Protein AF-A0A6B0T611-F1 (afdb_monomer_lite)

Structure (mmCIF, N/CA/C/O backbone):
data_AF-A0A6B0T611-F1
#
_entry.id   AF-A0A6B0T611-F1
#
loop_
_atom_site.group_PDB
_atom_site.id
_atom_site.type_symbol
_atom_site.label_atom_id
_atom_site.label_alt_id
_atom_site.label_comp_id
_atom_site.label_asym_id
_atom_site.label_entity_id
_atom_site.label_seq_id
_atom_site.pdbx_PDB_ins_code
_atom_site.Cartn_x
_atom_site.Cartn_y
_atom_site.Cartn_z
_atom_site.occupancy
_atom_site.B_iso_or_equiv
_atom_site.auth_seq_id
_atom_site.auth_comp_id
_atom_site.auth_asym_id
_atom_site.auth_atom_id
_atom_site.pdbx_PDB_model_num
ATOM 1 N N . MET A 1 1 ? -2.005 -5.144 9.243 1.00 70.56 1 MET A N 1
ATOM 2 C CA . MET A 1 1 ? -1.265 -4.398 8.198 1.00 70.56 1 MET A CA 1
ATOM 3 C C . MET A 1 1 ? -0.531 -5.355 7.275 1.00 70.56 1 MET A C 1
ATOM 5 O O . MET A 1 1 ? -0.689 -5.217 6.073 1.00 70.56 1 MET A O 1
ATOM 9 N N . ASP A 1 2 ? 0.205 -6.330 7.817 1.00 76.56 2 ASP A N 1
ATOM 10 C CA . ASP A 1 2 ? 0.936 -7.342 7.037 1.00 76.56 2 ASP A CA 1
ATOM 11 C C . ASP A 1 2 ? 0.038 -8.194 6.116 1.00 76.56 2 ASP A C 1
ATOM 13 O O . ASP A 1 2 ? 0.431 -8.541 5.002 1.00 76.56 2 ASP A O 1
ATOM 17 N N . GLU A 1 3 ? -1.191 -8.488 6.552 1.00 83.19 3 GLU A N 1
ATOM 18 C CA . GLU A 1 3 ? -2.202 -9.188 5.742 1.00 83.19 3 GLU A CA 1
ATOM 19 C C . GLU A 1 3 ? -2.554 -8.380 4.487 1.00 83.19 3 GLU A C 1
ATOM 21 O O . GLU A 1 3 ? -2.337 -8.859 3.383 1.00 83.19 3 GLU A O 1
ATOM 26 N N . ILE A 1 4 ? -2.921 -7.104 4.645 1.00 83.38 4 ILE A N 1
ATOM 27 C CA . ILE A 1 4 ? -3.237 -6.195 3.529 1.00 83.38 4 ILE A CA 1
ATOM 28 C C . ILE A 1 4 ? -2.056 -6.031 2.574 1.00 83.38 4 ILE A C 1
ATOM 30 O O . ILE A 1 4 ? -2.242 -6.015 1.363 1.00 83.38 4 ILE A O 1
ATOM 34 N N . THR A 1 5 ? -0.829 -5.895 3.088 1.00 86.69 5 THR A N 1
ATOM 35 C CA . THR A 1 5 ? 0.353 -5.827 2.215 1.00 86.69 5 THR A CA 1
ATOM 36 C C . THR A 1 5 ? 0.570 -7.111 1.434 1.00 86.69 5 THR A C 1
ATOM 38 O O . THR A 1 5 ? 1.051 -7.046 0.308 1.00 86.69 5 THR A O 1
ATOM 41 N N . THR A 1 6 ? 0.234 -8.260 2.023 1.00 88.56 6 THR A N 1
ATOM 42 C CA . THR A 1 6 ? 0.337 -9.559 1.356 1.00 88.56 6 THR A CA 1
ATOM 43 C C . THR A 1 6 ? -0.753 -9.699 0.301 1.00 88.56 6 THR A C 1
ATOM 45 O O . THR A 1 6 ? -0.435 -10.069 -0.818 1.00 88.56 6 THR A O 1
ATOM 48 N N . GLU A 1 7 ? -1.997 -9.332 0.614 1.00 89.38 7 GLU A N 1
ATOM 49 C CA . GLU A 1 7 ? -3.117 -9.347 -0.336 1.00 89.38 7 GLU A CA 1
ATOM 50 C C . GLU A 1 7 ? -2.879 -8.399 -1.512 1.00 89.38 7 GLU A C 1
ATOM 52 O O . GLU A 1 7 ? -3.009 -8.802 -2.660 1.00 89.38 7 GLU A O 1
ATOM 57 N N . MET A 1 8 ? -2.447 -7.164 -1.249 1.00 87.75 8 MET A N 1
ATOM 58 C CA . MET A 1 8 ? -2.109 -6.203 -2.303 1.00 87.75 8 MET A CA 1
ATOM 59 C C . MET A 1 8 ? -0.962 -6.684 -3.177 1.00 87.75 8 MET A C 1
ATOM 61 O O . MET A 1 8 ? -0.990 -6.517 -4.392 1.00 87.75 8 MET A O 1
ATOM 65 N N . ARG A 1 9 ? 0.063 -7.273 -2.560 1.00 89.19 9 ARG A N 1
ATOM 66 C CA . ARG A 1 9 ? 1.168 -7.862 -3.302 1.00 89.19 9 ARG A CA 1
ATOM 67 C C . ARG A 1 9 ? 0.672 -9.003 -4.194 1.00 89.19 9 ARG A C 1
ATOM 69 O O . ARG A 1 9 ? 1.009 -9.006 -5.370 1.00 89.19 9 ARG A O 1
ATOM 76 N N . ASP A 1 10 ? -0.131 -9.917 -3.659 1.00 89.88 10 ASP A N 1
ATOM 77 C CA . ASP A 1 10 ? -0.681 -11.054 -4.404 1.00 89.88 10 ASP A CA 1
ATOM 78 C C . ASP A 1 10 ? -1.577 -10.588 -5.560 1.00 89.88 10 ASP A C 1
ATOM 80 O O . ASP A 1 10 ? -1.418 -11.063 -6.678 1.00 89.88 10 ASP A O 1
ATOM 84 N N . ALA A 1 11 ? -2.426 -9.577 -5.343 1.00 89.75 11 ALA A N 1
ATOM 85 C CA . ALA A 1 11 ? -3.263 -8.979 -6.383 1.00 89.75 11 ALA A CA 1
ATOM 86 C C . ALA A 1 11 ? -2.433 -8.364 -7.524 1.00 89.75 11 ALA A C 1
ATOM 88 O O . ALA A 1 11 ? -2.729 -8.572 -8.700 1.00 89.75 11 ALA A O 1
ATOM 89 N N . ILE A 1 12 ? -1.360 -7.641 -7.188 1.00 88.44 12 ILE A N 1
ATOM 90 C CA . ILE A 1 12 ? -0.450 -7.036 -8.171 1.00 88.44 12 ILE A CA 1
ATOM 91 C C . ILE A 1 12 ? 0.329 -8.118 -8.937 1.00 88.44 12 ILE A C 1
ATOM 93 O O . ILE A 1 12 ? 0.418 -8.055 -10.164 1.00 88.44 12 ILE A O 1
ATOM 97 N N . GLU A 1 13 ? 0.854 -9.130 -8.240 1.00 88.81 13 GLU A N 1
ATOM 98 C CA . GLU A 1 13 ? 1.554 -10.262 -8.866 1.00 88.81 13 GLU A CA 1
ATOM 99 C C . GLU A 1 13 ? 0.607 -11.124 -9.723 1.00 88.81 13 GLU A C 1
ATOM 101 O O . GLU A 1 13 ? 1.012 -11.630 -10.770 1.00 88.81 13 GLU A O 1
ATOM 106 N N . SER A 1 14 ? -0.666 -11.245 -9.335 1.00 88.31 14 SER A N 1
ATOM 107 C CA . SER A 1 14 ? -1.708 -11.970 -10.074 1.00 88.31 14 SER A CA 1
ATOM 108 C C . SER A 1 14 ? -2.051 -11.305 -11.412 1.00 88.31 14 SER A C 1
ATOM 110 O O . SER A 1 14 ? -2.323 -12.006 -12.386 1.00 88.31 14 SER A O 1
ATOM 112 N N . GLU A 1 15 ? -1.976 -9.975 -11.494 1.00 86.31 15 GLU A N 1
ATOM 113 C CA . GLU A 1 15 ? -2.081 -9.228 -12.760 1.00 86.31 15 GLU A CA 1
ATOM 114 C C . GLU A 1 15 ? -0.810 -9.309 -13.625 1.00 86.31 15 GLU A C 1
ATOM 116 O O . GLU A 1 15 ? -0.808 -8.886 -14.782 1.00 86.31 15 GLU A O 1
ATOM 121 N N . GLY A 1 16 ? 0.271 -9.896 -13.102 1.00 85.31 16 GLY A N 1
ATOM 122 C CA . GLY A 1 16 ? 1.525 -10.108 -13.825 1.00 85.31 16 GLY A CA 1
ATOM 123 C C . GLY A 1 16 ? 2.585 -9.028 -13.603 1.00 85.31 16 GLY A C 1
ATOM 124 O O . GLY A 1 16 ? 3.580 -9.008 -14.327 1.00 85.31 16 GLY A O 1
ATOM 125 N N . TYR A 1 17 ? 2.405 -8.150 -12.615 1.00 88.06 17 TYR A N 1
ATOM 126 C CA . TYR A 1 17 ? 3.404 -7.152 -12.238 1.00 88.06 17 TYR A CA 1
ATOM 127 C C . TYR A 1 17 ? 4.387 -7.701 -11.192 1.00 88.06 17 TYR A C 1
ATOM 129 O O . TYR A 1 17 ? 3.997 -8.405 -10.265 1.00 88.06 17 TYR A O 1
ATOM 137 N N . GLU A 1 18 ? 5.669 -7.334 -11.286 1.00 88.25 18 GLU A N 1
ATOM 138 C CA . GLU A 1 18 ? 6.683 -7.738 -10.299 1.00 88.25 18 GLU A CA 1
ATOM 139 C C . GLU A 1 18 ? 6.783 -6.708 -9.163 1.00 88.25 18 GLU A C 1
ATOM 141 O O . GLU A 1 18 ? 7.176 -5.559 -9.377 1.00 88.25 18 GLU A O 1
ATOM 146 N N . VAL A 1 19 ? 6.454 -7.1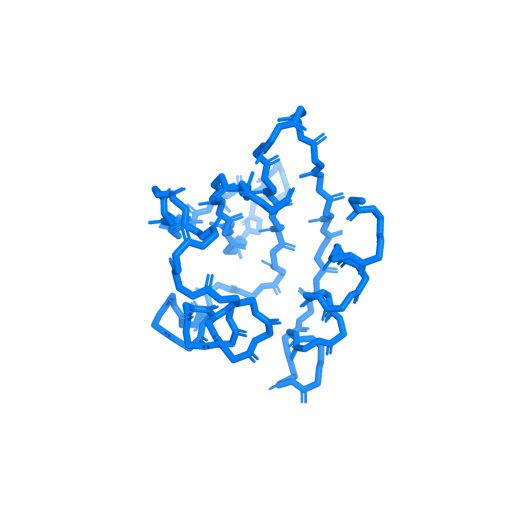12 -7.934 1.00 89.19 19 VAL A N 1
ATOM 147 C CA . VAL A 1 19 ? 6.601 -6.256 -6.747 1.00 89.19 19 VAL A CA 1
ATOM 148 C C . VAL A 1 19 ? 8.050 -6.289 -6.251 1.00 89.19 19 VAL A C 1
ATOM 150 O O . VAL A 1 19 ? 8.575 -7.3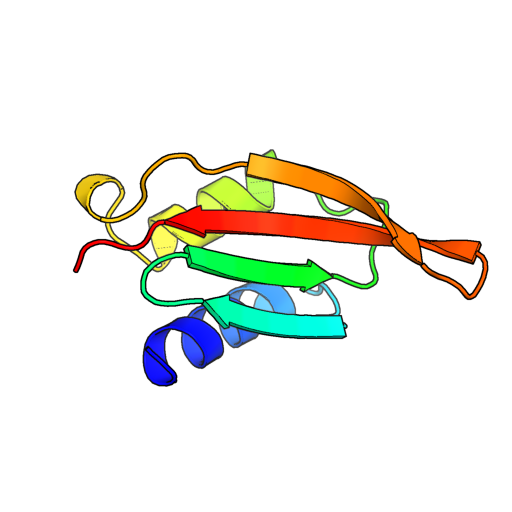41 -5.897 1.00 89.19 19 VAL A O 1
ATOM 153 N N . ASP A 1 20 ? 8.687 -5.120 -6.197 1.00 88.38 20 ASP A N 1
ATOM 154 C CA . ASP A 1 20 ? 10.075 -4.932 -5.758 1.00 88.38 20 ASP A CA 1
ATOM 155 C C . ASP A 1 20 ? 10.188 -4.848 -4.228 1.00 88.38 20 ASP A C 1
ATOM 157 O O . ASP A 1 20 ? 10.999 -5.545 -3.622 1.00 88.38 20 ASP A O 1
ATOM 161 N N . ASP A 1 21 ? 9.358 -4.010 -3.598 1.00 87.62 21 ASP A N 1
ATOM 162 C CA . ASP A 1 21 ? 9.368 -3.797 -2.146 1.00 87.62 21 ASP A CA 1
ATOM 163 C C . ASP A 1 21 ? 8.011 -3.303 -1.642 1.00 87.62 21 ASP A C 1
ATOM 165 O O . ASP A 1 21 ? 7.379 -2.450 -2.267 1.00 87.62 21 ASP A O 1
ATOM 169 N N . VAL A 1 22 ? 7.581 -3.787 -0.476 1.00 89.19 22 VAL A N 1
ATOM 170 C CA . VAL A 1 22 ? 6.377 -3.293 0.199 1.00 89.19 22 VAL A CA 1
ATOM 171 C C . VAL A 1 22 ? 6.750 -2.778 1.577 1.00 89.19 22 VAL A C 1
ATOM 173 O O . VAL A 1 22 ? 7.165 -3.530 2.456 1.00 89.19 22 VAL A O 1
ATOM 176 N N . THR A 1 23 ? 6.544 -1.483 1.787 1.00 88.94 23 THR A N 1
ATOM 177 C CA . THR A 1 23 ? 6.829 -0.807 3.047 1.00 88.94 23 THR A CA 1
ATOM 178 C C . THR A 1 23 ? 5.559 -0.175 3.611 1.00 88.94 23 THR A C 1
ATOM 180 O O . THR A 1 23 ? 4.853 0.573 2.934 1.00 88.94 23 THR A O 1
ATOM 183 N N . THR A 1 24 ? 5.300 -0.386 4.901 1.00 88.88 24 THR A N 1
ATOM 184 C CA . THR A 1 24 ? 4.224 0.302 5.632 1.00 88.88 24 THR A CA 1
ATOM 185 C C . THR A 1 24 ? 4.789 1.278 6.653 1.00 88.88 24 THR A C 1
ATOM 187 O O . THR A 1 24 ? 5.685 0.937 7.424 1.00 88.88 24 THR A O 1
ATOM 190 N N . ASN A 1 25 ? 4.237 2.487 6.716 1.00 85.44 25 ASN A N 1
ATOM 191 C CA . ASN A 1 25 ? 4.584 3.506 7.695 1.00 85.44 25 ASN A CA 1
ATOM 192 C C . ASN A 1 25 ? 3.334 4.016 8.425 1.00 85.44 25 ASN A C 1
ATOM 194 O O . ASN A 1 25 ? 2.618 4.879 7.915 1.00 85.44 25 ASN A O 1
ATOM 198 N N . ARG A 1 26 ? 3.106 3.502 9.642 1.00 83.25 26 ARG A N 1
ATOM 199 C CA . ARG A 1 26 ? 1.956 3.794 10.520 1.00 83.25 26 ARG A CA 1
ATOM 200 C C . ARG A 1 26 ? 0.609 3.456 9.864 1.00 83.25 26 ARG A C 1
ATOM 202 O O . ARG A 1 26 ? 0.082 2.391 10.129 1.00 83.25 26 ARG A O 1
ATOM 209 N N . ASP A 1 27 ? 0.118 4.322 8.984 1.00 86.94 27 ASP A N 1
ATOM 210 C CA . ASP A 1 27 ? -1.119 4.137 8.209 1.00 86.94 27 ASP A CA 1
ATOM 211 C C . ASP A 1 27 ? -0.868 4.225 6.694 1.00 86.94 27 ASP A C 1
ATOM 213 O O . ASP A 1 27 ? -1.783 4.076 5.895 1.00 86.94 27 ASP A O 1
ATOM 217 N N . LYS A 1 28 ? 0.353 4.564 6.268 1.00 88.62 28 LYS A N 1
ATOM 218 C CA . LYS A 1 28 ? 0.709 4.758 4.864 1.00 88.62 28 LYS A CA 1
ATOM 219 C C . LYS A 1 28 ? 1.327 3.485 4.311 1.00 88.62 28 LYS A C 1
ATOM 221 O O . LYS A 1 28 ? 2.362 3.048 4.801 1.00 88.62 28 LYS A O 1
ATOM 226 N N . LEU A 1 29 ? 0.727 2.927 3.277 1.00 89.31 29 LEU A N 1
ATOM 227 C CA . LEU A 1 29 ? 1.241 1.780 2.552 1.00 89.31 29 LEU A CA 1
ATOM 228 C C . LEU A 1 29 ? 1.968 2.281 1.301 1.00 89.31 29 LEU A C 1
ATOM 230 O O . LEU A 1 29 ? 1.501 3.212 0.641 1.00 89.31 29 LEU A O 1
ATOM 234 N N . ARG A 1 30 ? 3.151 1.732 1.027 1.00 90.75 30 ARG A N 1
ATOM 235 C CA . ARG A 1 30 ? 3.981 2.051 -0.136 1.00 90.75 30 ARG A CA 1
ATOM 236 C C . ARG A 1 30 ? 4.422 0.747 -0.788 1.00 90.75 30 ARG A C 1
ATOM 238 O O . ARG A 1 30 ? 5.040 -0.076 -0.125 1.00 90.75 30 ARG A O 1
ATOM 245 N N . ILE A 1 31 ? 4.117 0.585 -2.066 1.00 90.25 31 ILE A N 1
ATOM 246 C CA . ILE A 1 31 ? 4.459 -0.587 -2.871 1.00 90.25 31 ILE A CA 1
ATOM 247 C C . ILE A 1 31 ? 5.314 -0.100 -4.031 1.00 90.25 31 ILE A C 1
ATOM 249 O O . ILE A 1 31 ? 4.883 0.764 -4.790 1.00 90.25 31 ILE A O 1
ATOM 253 N N . SER A 1 32 ? 6.515 -0.640 -4.151 1.00 90.00 32 SER A N 1
ATOM 254 C CA . SER A 1 32 ? 7.410 -0.442 -5.284 1.00 90.00 32 SER A CA 1
ATOM 255 C C . SER A 1 32 ? 7.242 -1.621 -6.233 1.00 90.00 32 SER A C 1
ATOM 257 O O . SER A 1 32 ? 7.294 -2.768 -5.804 1.00 90.00 32 SER A O 1
ATOM 259 N N . ILE A 1 33 ? 7.046 -1.339 -7.513 1.00 90.62 33 ILE A N 1
ATOM 260 C CA . ILE A 1 33 ? 6.818 -2.312 -8.579 1.00 90.62 33 ILE A CA 1
ATOM 261 C C . ILE A 1 33 ? 7.956 -2.146 -9.578 1.00 90.62 33 ILE A C 1
ATOM 263 O O . ILE A 1 33 ? 8.212 -1.029 -10.041 1.00 90.62 33 ILE A O 1
ATOM 267 N N . ARG A 1 34 ? 8.638 -3.242 -9.918 1.00 87.81 34 ARG A N 1
ATOM 268 C CA . ARG A 1 34 ? 9.726 -3.274 -10.903 1.00 87.81 34 ARG A CA 1
ATOM 269 C C . ARG A 1 34 ? 9.179 -3.312 -12.329 1.00 87.81 34 ARG A C 1
ATOM 271 O O . ARG A 1 34 ? 9.581 -4.122 -13.155 1.00 87.81 34 ARG A O 1
ATOM 278 N N . ASP A 1 35 ? 8.232 -2.428 -12.600 1.00 83.44 35 ASP A N 1
ATOM 279 C CA . ASP A 1 35 ? 7.646 -2.273 -13.917 1.00 83.44 35 ASP A CA 1
ATOM 280 C C . ASP A 1 35 ? 7.384 -0.780 -14.192 1.00 83.44 35 ASP A C 1
ATOM 282 O O . ASP A 1 35 ? 6.604 -0.140 -13.471 1.00 83.44 35 ASP A O 1
ATOM 286 N N . PRO A 1 36 ? 8.071 -0.185 -15.184 1.00 78.12 36 PRO A N 1
ATOM 287 C CA . PRO A 1 36 ? 7.912 1.225 -15.532 1.00 78.12 36 PRO A CA 1
ATOM 288 C C . PRO A 1 36 ? 6.646 1.520 -16.341 1.00 78.12 36 PRO A C 1
ATOM 290 O O . PRO A 1 36 ? 6.285 2.687 -16.487 1.00 78.12 36 PRO A O 1
ATOM 293 N N . GLU A 1 37 ? 5.998 0.491 -16.889 1.00 79.44 37 GLU A N 1
ATOM 294 C CA . GLU A 1 37 ? 4.772 0.587 -17.685 1.00 79.44 37 GLU A CA 1
ATOM 295 C C . GLU A 1 37 ? 3.525 0.250 -16.849 1.00 79.44 37 GLU A C 1
ATOM 297 O O . GLU A 1 37 ? 2.399 0.273 -17.360 1.00 79.44 37 GLU A O 1
ATOM 302 N N . ALA A 1 38 ? 3.706 -0.014 -15.549 1.00 82.31 38 ALA A N 1
ATOM 303 C CA . ALA A 1 38 ? 2.621 -0.316 -14.637 1.00 82.31 38 ALA A CA 1
ATOM 304 C C . ALA A 1 38 ? 1.616 0.836 -14.615 1.00 82.31 38 ALA A C 1
ATOM 306 O O . ALA A 1 38 ? 1.910 1.985 -14.267 1.00 82.31 38 ALA A O 1
ATOM 307 N N . SER A 1 39 ? 0.392 0.515 -15.016 1.00 83.50 39 SER A N 1
ATOM 308 C CA . SER A 1 39 ? -0.646 1.514 -15.190 1.00 83.50 39 SER A CA 1
ATOM 309 C C . SER A 1 39 ? -1.192 1.926 -13.833 1.00 83.50 39 SER A C 1
ATOM 311 O O . SER A 1 39 ? -1.826 1.139 -13.135 1.00 83.50 39 SER A O 1
ATOM 313 N N . GLY A 1 40 ? -0.989 3.192 -13.464 1.00 84.75 40 GLY A N 1
ATOM 314 C CA . GLY A 1 40 ? -1.489 3.727 -12.197 1.00 84.75 40 GLY A CA 1
ATOM 315 C C . GLY A 1 40 ? -3.008 3.616 -12.037 1.00 84.75 40 GLY A C 1
ATOM 316 O O . GLY A 1 40 ? -3.488 3.508 -10.913 1.00 84.75 40 GLY A O 1
ATOM 317 N N . GLU A 1 41 ? -3.755 3.604 -13.143 1.00 85.81 41 GLU A N 1
ATOM 318 C CA . GLU A 1 41 ? -5.202 3.354 -13.155 1.00 85.81 41 GLU A CA 1
ATOM 319 C C . GLU A 1 41 ? -5.537 1.898 -12.809 1.00 85.81 41 GLU A C 1
ATOM 321 O O . GLU A 1 41 ? -6.377 1.674 -11.945 1.00 85.81 41 GLU A O 1
ATOM 326 N N . VAL A 1 42 ? -4.825 0.928 -13.391 1.00 87.19 42 VAL A N 1
ATOM 327 C CA . VAL A 1 42 ? -4.983 -0.508 -13.085 1.00 87.19 42 VAL A CA 1
ATOM 328 C C . VAL A 1 42 ? -4.635 -0.782 -11.625 1.00 87.19 42 VAL A C 1
ATOM 330 O O . VAL A 1 42 ? -5.399 -1.404 -10.900 1.00 87.19 42 VAL A O 1
ATOM 333 N N . LEU A 1 43 ? -3.520 -0.225 -11.146 1.00 87.00 43 LEU A N 1
ATOM 334 C CA . LEU A 1 43 ? -3.097 -0.354 -9.749 1.00 87.00 43 LEU A CA 1
ATOM 335 C C . LEU A 1 43 ? -4.116 0.244 -8.780 1.00 87.00 43 LEU A C 1
ATOM 337 O O . LEU A 1 43 ? -4.323 -0.276 -7.684 1.00 87.00 43 LEU A O 1
ATOM 341 N N . ARG A 1 44 ? -4.759 1.341 -9.181 1.00 87.56 44 ARG A N 1
ATOM 342 C CA . ARG A 1 44 ? -5.834 1.957 -8.410 1.00 87.56 44 ARG A CA 1
ATOM 343 C C . ARG A 1 44 ? -7.070 1.070 -8.368 1.00 87.56 44 ARG A C 1
ATOM 345 O O . ARG A 1 44 ? -7.643 0.907 -7.298 1.00 87.56 44 ARG A O 1
ATOM 352 N N . GLU A 1 45 ? -7.459 0.510 -9.506 1.00 89.50 45 GLU A N 1
ATOM 353 C CA . GLU A 1 45 ? -8.592 -0.408 -9.608 1.00 89.50 45 GLU A CA 1
ATOM 354 C C . GLU A 1 45 ? -8.365 -1.660 -8.750 1.00 89.50 45 GLU A C 1
ATOM 356 O O . GLU A 1 45 ? -9.186 -1.941 -7.884 1.00 89.50 45 GLU A O 1
ATOM 361 N N . LEU A 1 46 ? -7.196 -2.303 -8.858 1.00 88.75 46 LEU A N 1
ATOM 362 C CA . LEU A 1 46 ? -6.788 -3.428 -8.002 1.00 88.75 46 LEU A CA 1
ATOM 363 C C . LEU A 1 46 ? -6.847 -3.087 -6.513 1.00 88.75 46 LEU A C 1
ATOM 365 O O . LEU A 1 46 ? -7.307 -3.883 -5.693 1.00 88.75 46 LEU A O 1
ATOM 369 N N . THR A 1 47 ? -6.398 -1.881 -6.157 1.00 87.62 47 THR A N 1
ATOM 370 C CA . THR A 1 47 ? -6.442 -1.407 -4.772 1.00 87.62 47 THR A CA 1
ATOM 371 C C . THR A 1 47 ? -7.876 -1.336 -4.261 1.00 87.62 47 THR A C 1
ATOM 373 O O . THR A 1 47 ? -8.120 -1.727 -3.126 1.00 87.62 47 THR A O 1
ATOM 376 N N . TYR A 1 48 ? -8.815 -0.852 -5.075 1.00 88.38 48 TYR A N 1
ATOM 377 C CA . TYR A 1 48 ? -10.226 -0.742 -4.699 1.00 88.38 48 TYR A CA 1
ATOM 378 C C . TYR A 1 48 ? -11.015 -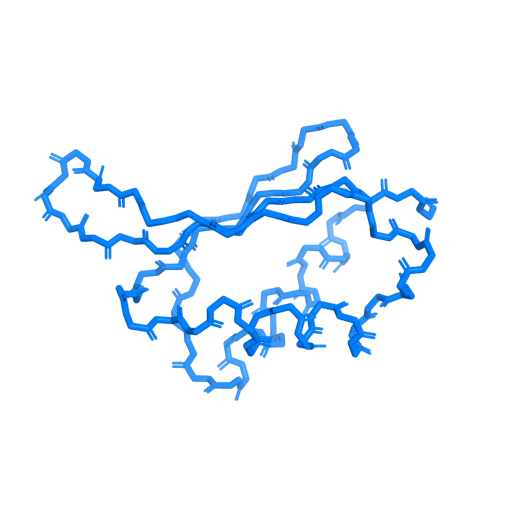2.048 -4.839 1.00 88.38 48 TYR A C 1
ATOM 380 O O . TYR A 1 48 ? -12.077 -2.191 -4.238 1.00 88.38 48 TYR A O 1
ATOM 388 N N . GLU A 1 49 ? -10.514 -3.001 -5.620 1.00 87.38 49 GLU A N 1
ATOM 389 C CA . GLU A 1 49 ? -11.047 -4.362 -5.656 1.00 87.38 49 GLU A CA 1
ATOM 390 C C . GLU A 1 49 ? -10.653 -5.137 -4.391 1.00 87.38 49 GLU A C 1
ATOM 392 O O . GLU A 1 49 ? -11.453 -5.896 -3.845 1.00 87.38 49 GLU A O 1
ATOM 397 N N . THR A 1 50 ? -9.440 -4.889 -3.890 1.00 87.62 50 THR A N 1
ATOM 398 C CA . THR A 1 50 ? -8.905 -5.535 -2.683 1.00 87.62 50 THR A CA 1
ATOM 399 C C . THR A 1 50 ? -9.379 -4.849 -1.397 1.00 87.62 50 THR A C 1
ATOM 401 O O . THR A 1 50 ? -9.678 -5.509 -0.405 1.00 87.62 50 THR A O 1
ATOM 404 N N . LEU A 1 51 ? -9.435 -3.515 -1.387 1.00 87.12 51 LEU A N 1
ATOM 405 C CA . LEU A 1 51 ? -9.740 -2.687 -0.217 1.00 87.12 51 LEU A CA 1
ATOM 406 C C . LEU A 1 51 ? -10.945 -1.797 -0.495 1.00 87.12 51 LEU A C 1
ATOM 408 O O . LEU A 1 51 ? -11.128 -1.319 -1.610 1.00 87.12 51 LEU A O 1
ATOM 412 N 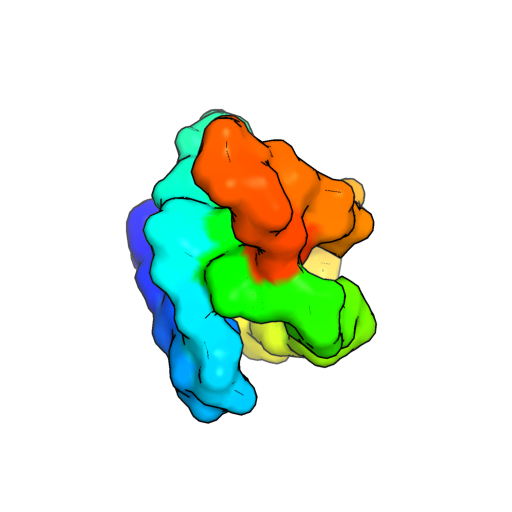N . ALA A 1 52 ? -11.737 -1.490 0.532 1.00 86.25 52 ALA A N 1
ATOM 413 C CA . ALA A 1 52 ? -12.846 -0.568 0.342 1.00 86.25 52 ALA A CA 1
ATOM 414 C C . ALA A 1 52 ? -12.330 0.836 -0.012 1.00 86.25 52 ALA A C 1
ATOM 416 O O . ALA A 1 52 ? -11.381 1.351 0.585 1.00 86.25 52 ALA A O 1
ATOM 417 N N . GLU A 1 53 ? -12.989 1.486 -0.971 1.00 85.31 53 GLU A N 1
ATOM 418 C CA . GLU A 1 53 ? -12.614 2.827 -1.433 1.00 85.31 53 GLU A CA 1
ATOM 419 C C . GLU A 1 53 ? -12.628 3.859 -0.285 1.00 85.31 53 GLU A C 1
ATOM 421 O O . GLU A 1 53 ? -11.828 4.793 -0.269 1.00 85.31 53 GLU A O 1
ATOM 426 N N . GLU A 1 54 ? -13.489 3.654 0.718 1.00 86.12 54 GLU A N 1
ATOM 427 C CA . GLU A 1 54 ? -13.57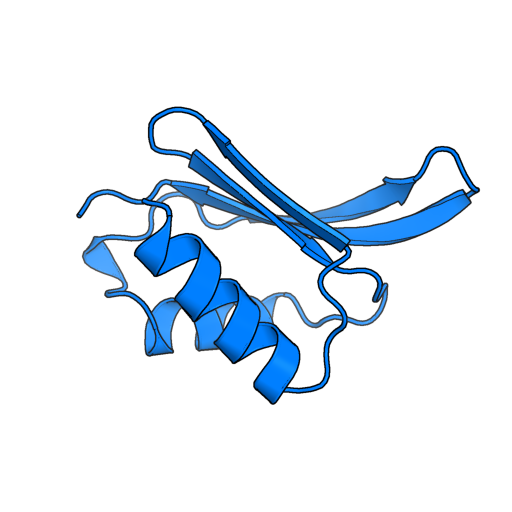9 4.484 1.925 1.00 86.12 54 GLU A CA 1
ATOM 428 C C . GLU A 1 54 ? -12.369 4.359 2.865 1.00 86.12 54 GLU A C 1
ATOM 430 O O . GLU A 1 54 ? -12.029 5.322 3.561 1.00 86.12 54 GLU A O 1
ATOM 435 N N . ASP A 1 55 ? -11.681 3.216 2.840 1.00 87.88 55 ASP A N 1
ATOM 436 C CA . ASP A 1 55 ? -10.493 2.952 3.652 1.00 87.88 55 ASP A CA 1
ATOM 437 C C . ASP A 1 55 ? -9.209 3.481 2.995 1.00 87.88 55 ASP A C 1
ATOM 439 O O . ASP A 1 55 ? -8.175 3.599 3.657 1.00 87.88 55 ASP A O 1
ATOM 443 N N . VAL A 1 56 ? -9.254 3.840 1.708 1.00 89.50 56 VAL A N 1
ATOM 444 C CA . VAL A 1 56 ? -8.092 4.262 0.916 1.00 89.50 56 VAL A CA 1
ATOM 445 C C . VAL A 1 56 ? -8.092 5.779 0.710 1.00 89.50 56 VAL A C 1
ATOM 447 O O . VAL A 1 56 ? -8.830 6.350 -0.090 1.00 89.50 56 VAL A O 1
ATOM 450 N N . LEU A 1 57 ? -7.177 6.462 1.395 1.00 88.31 57 LEU A N 1
ATOM 451 C CA . LEU A 1 57 ? -7.032 7.917 1.380 1.00 88.31 57 LEU A CA 1
ATOM 452 C C . LEU A 1 57 ? -5.729 8.363 0.716 1.00 88.31 57 LEU A C 1
ATOM 454 O O . LEU A 1 57 ? -4.640 7.911 1.065 1.00 88.31 57 LEU A O 1
ATOM 458 N N . GLY A 1 58 ? -5.825 9.345 -0.183 1.00 86.25 58 GLY A N 1
ATOM 459 C CA . GLY A 1 58 ? -4.648 9.975 -0.790 1.00 86.25 58 GLY A CA 1
ATOM 460 C C . GLY A 1 58 ? -3.829 9.015 -1.651 1.00 86.25 58 GLY A C 1
ATOM 461 O O . GLY A 1 58 ? -2.602 9.018 -1.563 1.00 86.25 58 GLY A O 1
ATOM 462 N N . PHE A 1 59 ? -4.514 8.182 -2.440 1.00 90.12 59 PHE A N 1
ATOM 463 C CA . PHE A 1 59 ? -3.881 7.282 -3.394 1.00 90.12 59 PHE A CA 1
ATOM 464 C C . PHE A 1 59 ? -3.047 8.057 -4.412 1.00 90.12 59 PHE A C 1
ATOM 466 O O . PHE A 1 59 ? -3.539 8.970 -5.076 1.00 90.12 59 PHE A O 1
ATOM 473 N N . ASN A 1 60 ? -1.774 7.695 -4.508 1.00 90.31 60 ASN A N 1
ATOM 474 C CA . ASN A 1 60 ? -0.791 8.363 -5.336 1.00 90.31 60 ASN A CA 1
ATOM 475 C C . ASN A 1 60 ? 0.113 7.327 -5.998 1.00 90.31 60 ASN A C 1
ATOM 477 O O . ASN A 1 60 ? 0.762 6.543 -5.306 1.00 90.31 60 ASN A O 1
ATOM 481 N N . VAL A 1 61 ? 0.218 7.392 -7.321 1.00 90.06 61 VAL A N 1
ATOM 482 C CA . VAL A 1 61 ? 1.153 6.586 -8.112 1.00 90.06 61 VAL A CA 1
ATOM 483 C C . VAL A 1 61 ? 2.234 7.504 -8.653 1.00 90.06 61 VAL A C 1
ATOM 485 O O . VAL A 1 61 ? 1.965 8.624 -9.089 1.00 90.06 61 VAL A O 1
ATOM 488 N N . THR A 1 62 ? 3.482 7.074 -8.570 1.00 88.12 62 THR A N 1
ATOM 489 C CA . THR A 1 62 ? 4.637 7.852 -9.006 1.00 88.12 62 THR A CA 1
ATOM 490 C C . THR A 1 62 ? 5.697 6.913 -9.534 1.00 88.12 62 THR A C 1
ATOM 492 O O . THR A 1 62 ? 6.030 5.935 -8.886 1.00 88.12 62 THR A O 1
ATOM 495 N N . THR A 1 63 ? 6.259 7.229 -10.689 1.00 87.56 63 THR A N 1
ATOM 496 C CA . THR A 1 63 ? 7.439 6.540 -11.208 1.00 87.56 63 THR A CA 1
ATOM 497 C C . THR A 1 63 ? 8.691 7.119 -10.557 1.00 87.56 63 THR A C 1
ATOM 499 O O . THR A 1 63 ? 8.954 8.318 -10.686 1.00 87.56 63 THR A O 1
ATOM 502 N N . GLU A 1 64 ? 9.463 6.288 -9.866 1.00 85.56 64 GLU A N 1
ATOM 503 C CA . GLU A 1 64 ? 10.738 6.653 -9.251 1.00 85.56 64 GLU A CA 1
ATOM 504 C C . GLU A 1 64 ? 11.872 5.874 -9.919 1.00 85.56 64 GLU A C 1
ATOM 506 O O . GLU A 1 64 ? 11.760 4.676 -10.176 1.00 85.56 64 GLU A O 1
ATOM 511 N N . SER A 1 65 ? 12.985 6.550 -10.191 1.00 82.38 65 SER A N 1
ATOM 512 C CA . SER A 1 65 ? 14.206 5.889 -10.639 1.00 82.38 65 SER A CA 1
ATOM 513 C C . SER A 1 65 ? 14.995 5.371 -9.438 1.00 82.38 65 SER A C 1
ATOM 515 O O . SER A 1 65 ? 15.264 6.101 -8.481 1.00 82.38 65 SER A O 1
ATOM 517 N N . THR A 1 66 ? 15.375 4.099 -9.481 1.00 78.56 66 THR A N 1
ATOM 518 C CA . THR A 1 66 ? 16.178 3.461 -8.439 1.00 78.56 66 THR A CA 1
ATOM 519 C C . THR A 1 66 ? 17.632 3.921 -8.512 1.00 78.56 66 THR A C 1
ATOM 521 O O . THR A 1 66 ? 18.098 4.462 -9.519 1.00 78.56 66 THR A O 1
ATOM 524 N N . ALA A 1 67 ? 18.397 3.653 -7.451 1.00 74.75 67 ALA A N 1
ATOM 525 C CA . ALA A 1 67 ? 19.840 3.907 -7.431 1.00 74.75 67 ALA A CA 1
ATOM 526 C C . ALA A 1 67 ? 20.609 3.149 -8.537 1.00 74.75 67 ALA A C 1
ATOM 528 O O . ALA A 1 67 ? 21.700 3.574 -8.915 1.00 74.75 67 ALA A O 1
ATOM 529 N N . SER A 1 68 ? 20.033 2.065 -9.070 1.00 77.25 68 SER A N 1
ATOM 530 C CA . SER A 1 68 ? 20.570 1.284 -10.193 1.00 77.25 68 SER A CA 1
ATOM 531 C C . SER A 1 68 ? 20.228 1.877 -11.568 1.00 77.25 68 SER A C 1
ATOM 533 O O . SER A 1 68 ? 20.723 1.386 -12.579 1.00 77.25 68 SER A O 1
ATOM 535 N N . GLY A 1 69 ? 19.411 2.937 -11.627 1.00 78.06 69 GLY A N 1
ATOM 536 C CA . GLY A 1 69 ? 18.943 3.551 -12.873 1.00 78.06 69 GLY A CA 1
ATOM 537 C C . GLY A 1 69 ? 17.725 2.865 -13.499 1.00 78.06 69 GLY A C 1
ATOM 538 O O . GLY A 1 69 ? 17.348 3.211 -14.617 1.00 78.06 69 GLY A O 1
ATOM 539 N N . GLU A 1 70 ? 17.107 1.916 -12.796 1.00 83.12 70 GLU A N 1
ATOM 540 C CA . GLU A 1 70 ? 15.862 1.265 -13.213 1.00 83.12 70 GLU A CA 1
ATOM 541 C C . GLU A 1 70 ? 14.677 2.181 -12.899 1.00 83.12 70 GLU A C 1
ATOM 543 O O . GLU A 1 70 ? 14.704 2.908 -11.906 1.00 83.12 70 GLU A O 1
ATOM 548 N N . ILE A 1 71 ? 13.650 2.187 -13.746 1.00 85.56 71 ILE A N 1
ATOM 549 C CA . ILE A 1 71 ? 12.431 2.961 -13.500 1.00 85.56 71 ILE A CA 1
ATOM 550 C C . ILE A 1 71 ? 11.412 2.019 -12.865 1.00 85.56 71 ILE A C 1
ATOM 552 O O . ILE A 1 71 ? 11.010 1.041 -13.487 1.00 85.56 71 ILE A O 1
ATOM 556 N N . ASN A 1 72 ? 10.992 2.343 -11.646 1.00 89.81 72 ASN A N 1
ATOM 557 C CA . ASN A 1 72 ? 10.008 1.580 -10.894 1.00 89.81 72 ASN A CA 1
ATOM 558 C C . ASN A 1 72 ? 8.749 2.415 -10.693 1.00 89.81 72 ASN A C 1
ATOM 560 O O . ASN A 1 72 ? 8.808 3.634 -10.510 1.00 89.81 72 ASN A O 1
ATOM 564 N N . THR A 1 73 ? 7.603 1.750 -10.661 1.00 90.19 73 THR A N 1
ATOM 565 C CA . THR A 1 73 ? 6.337 2.388 -10.315 1.00 90.19 73 THR A CA 1
ATOM 566 C C . THR A 1 73 ? 6.087 2.223 -8.828 1.00 90.19 73 THR A C 1
ATOM 568 O O . THR A 1 73 ? 6.070 1.120 -8.297 1.00 90.19 73 THR A O 1
ATOM 571 N N . VAL A 1 74 ? 5.899 3.334 -8.132 1.00 90.69 74 VAL A N 1
ATOM 572 C CA . VAL A 1 74 ? 5.663 3.378 -6.696 1.00 90.69 74 VAL A CA 1
ATOM 573 C C . VAL A 1 74 ? 4.235 3.824 -6.436 1.00 90.69 74 VAL A C 1
ATOM 575 O O . VAL A 1 74 ? 3.840 4.955 -6.724 1.00 90.69 74 VAL A O 1
ATOM 578 N N . VAL A 1 75 ? 3.461 2.928 -5.842 1.00 90.38 75 VAL A N 1
ATOM 579 C CA . VAL A 1 75 ? 2.115 3.190 -5.347 1.00 90.38 75 VAL A CA 1
ATOM 580 C C . VAL A 1 75 ? 2.212 3.553 -3.878 1.00 90.38 75 VAL A C 1
ATOM 582 O O . VAL A 1 75 ? 2.874 2.871 -3.099 1.00 90.38 75 VAL A O 1
ATOM 585 N N . SER A 1 76 ? 1.551 4.625 -3.462 1.00 91.50 76 SER A N 1
ATOM 586 C CA . SER A 1 76 ? 1.434 4.951 -2.049 1.00 91.50 76 SER A CA 1
ATOM 587 C C . SER A 1 76 ? 0.074 5.529 -1.708 1.00 91.50 76 SER A C 1
ATOM 589 O O . SER A 1 76 ? -0.440 6.390 -2.414 1.00 91.50 76 SER A O 1
ATOM 591 N N . PHE A 1 77 ? -0.499 5.080 -0.602 1.00 91.56 77 PHE A N 1
ATOM 592 C CA . PHE A 1 77 ? -1.789 5.550 -0.111 1.00 91.56 77 PHE A CA 1
ATOM 593 C C . PHE A 1 77 ? -1.854 5.371 1.398 1.00 91.56 77 PHE A C 1
ATOM 595 O O . PHE A 1 77 ? -1.022 4.692 2.001 1.00 91.56 77 PHE A O 1
ATOM 602 N N . ARG A 1 78 ? -2.825 6.016 2.032 1.00 90.75 78 ARG A N 1
ATOM 603 C CA . ARG A 1 78 ? -3.115 5.826 3.446 1.00 90.75 78 ARG A CA 1
ATOM 604 C C . ARG A 1 78 ? -4.283 4.862 3.589 1.00 90.75 78 ARG A C 1
ATOM 606 O O . ARG A 1 78 ? -5.322 5.102 2.992 1.00 90.75 78 ARG A O 1
ATOM 613 N N . TYR A 1 79 ? -4.104 3.817 4.382 1.00 88.25 79 TYR A N 1
ATOM 614 C CA . TYR A 1 79 ? -5.152 2.880 4.755 1.00 88.25 79 TYR A CA 1
ATOM 615 C C . TYR A 1 79 ? -5.751 3.276 6.110 1.00 88.25 79 TYR A C 1
ATOM 617 O O . TYR A 1 79 ? -5.007 3.640 7.025 1.00 88.25 79 TYR A O 1
ATOM 625 N N . ARG A 1 80 ? -7.080 3.248 6.234 1.00 83.19 80 ARG A N 1
ATOM 626 C CA . ARG A 1 80 ? -7.816 3.635 7.446 1.00 83.19 80 ARG A CA 1
ATOM 627 C C . ARG A 1 80 ? -8.930 2.637 7.807 1.00 83.19 80 ARG A C 1
ATOM 629 O O . ARG A 1 80 ? -10.000 3.079 8.211 1.00 83.19 80 ARG A O 1
ATOM 636 N N . GLY A 1 81 ? -8.640 1.341 7.704 1.00 70.19 81 GLY A N 1
ATOM 637 C CA . GLY A 1 81 ? -9.477 0.268 8.260 1.00 70.19 81 GLY A CA 1
ATOM 638 C C . GLY A 1 81 ? -9.041 -0.195 9.644 1.00 70.19 81 GLY A C 1
ATOM 639 O O . GLY A 1 81 ? -7.864 0.041 10.011 1.00 70.19 81 GLY A O 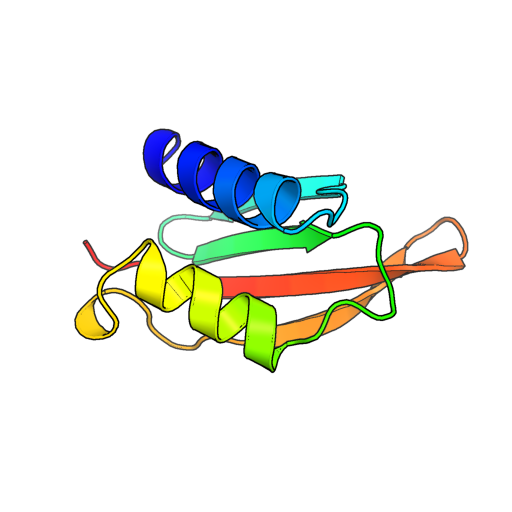1
#

Radius of gyration: 11.71 Å; chains: 1; bounding box: 34×22×28 Å

Secondary structure (DSSP, 8-state):
-HHHHHHHHHHHHHTTPPEEEEEEETTEEEEEES-TT--HHHHHHHHHHHS-GGGEEEEEEEEEE-TTS-EEEEEEEEE--

Sequence (81 aa):
MDEITTEMRDAIESEGYEVDDVTTNRDKLRISIRDPEASGEVLRELTYETLAEEDVLGFNVTTESTASGEINTVVSFRYRG

pLDDT: mean 86.38, std 4.43, range [70.19, 91.56]

Organism: NCBI:txid2692199

Foldseek 3Di:
DVVLQVQLCCLCVVVPWAWDDWDDDPFKTKTKTQDQPPDLVVSVVSNCVSDPPVQWAPWDWDWDQDPVRGTIIMIMTGGHD